Protein AF-A0A0K1QK82-F1 (afdb_monomer_lite)

Foldseek 3Di:
DDDDDDDDDDDDPVRLVVLCVCLVCQLVVLCVVCVPDVVSSVVSNVVSPVVVVVSVVVVVVVVVVVVVVVVVVVVVVVPD

Sequence (80 aa):
MTRRITLNLDLNENDLDALQVVLANPAAIARSVAPNDPREQIRIVDVLAEIAGGVTEALAHAMANSIDKQVSSSEEGRGR

Radius of gyration: 18.59 Å; chains: 1; bounding box: 41×17×56 Å

Structure (mmCIF, N/CA/C/O backbone):
data_AF-A0A0K1QK82-F1
#
_entry.id   AF-A0A0K1QK82-F1
#
loop_
_atom_site.group_PDB
_atom_site.id
_atom_site.type_symbol
_atom_site.label_atom_id
_atom_site.label_alt_id
_atom_site.label_comp_id
_atom_site.label_asym_id
_atom_site.label_entity_id
_atom_site.label_seq_id
_atom_site.pdbx_PDB_ins_code
_atom_site.Cartn_x
_atom_site.Cartn_y
_atom_site.Cartn_z
_atom_site.occupancy
_atom_site.B_iso_or_equiv
_atom_site.auth_seq_id
_atom_site.auth_comp_id
_atom_site.auth_asym_id
_atom_site.auth_atom_id
_atom_site.pdbx_PDB_model_num
ATOM 1 N N . MET A 1 1 ? 12.112 0.801 19.105 1.00 69.81 1 MET A N 1
ATOM 2 C CA . MET A 1 1 ? 13.247 0.259 18.326 1.00 69.81 1 MET A CA 1
ATOM 3 C C . MET A 1 1 ? 12.785 0.113 16.889 1.00 69.81 1 MET A C 1
ATOM 5 O O . MET A 1 1 ? 11.698 -0.415 16.701 1.00 69.81 1 MET A O 1
ATOM 9 N N . THR A 1 2 ? 13.577 0.557 15.915 1.00 84.75 2 THR A N 1
ATOM 10 C CA . THR A 1 2 ? 13.244 0.465 14.483 1.00 84.75 2 THR A CA 1
ATOM 11 C C . THR A 1 2 ? 14.211 -0.502 13.814 1.00 84.75 2 THR A C 1
ATOM 13 O O . THR A 1 2 ? 15.400 -0.497 14.132 1.00 84.75 2 THR A O 1
ATOM 16 N N . ARG A 1 3 ? 13.708 -1.35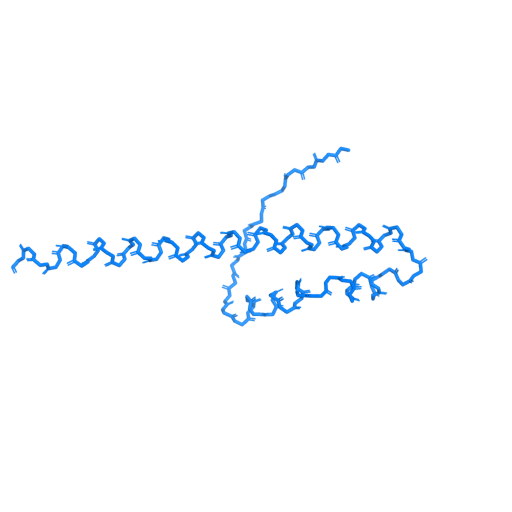5 12.920 1.00 90.81 3 ARG A N 1
ATOM 17 C CA . ARG A 1 3 ? 14.521 -2.282 12.126 1.00 90.81 3 ARG A CA 1
ATOM 18 C C . ARG A 1 3 ? 14.300 -1.974 10.655 1.00 90.81 3 ARG A C 1
ATOM 20 O O . ARG A 1 3 ? 13.156 -1.907 10.223 1.00 90.81 3 ARG A O 1
ATOM 27 N N . ARG A 1 4 ? 15.388 -1.812 9.906 1.00 89.62 4 ARG A N 1
ATOM 28 C CA . ARG A 1 4 ? 15.332 -1.725 8.447 1.00 89.62 4 ARG A CA 1
ATOM 29 C C . ARG A 1 4 ? 15.384 -3.136 7.876 1.00 89.62 4 ARG A C 1
ATOM 31 O O . ARG A 1 4 ? 16.281 -3.898 8.232 1.00 89.62 4 ARG A O 1
ATOM 38 N N . ILE A 1 5 ? 14.425 -3.462 7.019 1.00 89.12 5 ILE A N 1
ATOM 39 C CA . ILE A 1 5 ? 14.373 -4.720 6.274 1.00 89.12 5 ILE A CA 1
ATOM 40 C C . ILE A 1 5 ? 14.530 -4.429 4.784 1.00 89.12 5 ILE A C 1
ATOM 42 O O . ILE A 1 5 ? 14.206 -3.335 4.329 1.00 89.12 5 ILE A O 1
ATOM 46 N N . THR A 1 6 ? 15.038 -5.402 4.038 1.00 89.12 6 THR A N 1
ATOM 47 C CA . THR A 1 6 ? 15.145 -5.332 2.578 1.00 89.12 6 THR A CA 1
ATOM 48 C C . THR A 1 6 ? 14.268 -6.426 1.995 1.00 89.12 6 THR A C 1
ATOM 50 O O . THR A 1 6 ? 14.357 -7.576 2.424 1.00 89.12 6 THR A O 1
ATOM 53 N N . LEU A 1 7 ? 13.403 -6.054 1.054 1.00 85.69 7 LEU A N 1
ATOM 54 C CA . LEU A 1 7 ? 12.493 -6.961 0.366 1.00 85.69 7 LEU A CA 1
ATOM 55 C C . LEU A 1 7 ? 12.938 -7.080 -1.088 1.00 85.69 7 LEU A C 1
ATOM 57 O O . LEU A 1 7 ? 13.078 -6.072 -1.772 1.00 85.69 7 LEU A O 1
ATOM 61 N N . ASN A 1 8 ? 13.139 -8.314 -1.539 1.00 89.94 8 ASN A N 1
ATOM 62 C CA . ASN A 1 8 ? 13.338 -8.634 -2.946 1.00 89.94 8 ASN A CA 1
ATOM 63 C C . ASN A 1 8 ? 12.056 -9.313 -3.423 1.00 89.94 8 ASN A C 1
ATOM 65 O O . ASN A 1 8 ? 11.720 -10.392 -2.931 1.00 89.94 8 ASN A O 1
ATOM 69 N N . LEU A 1 9 ? 11.319 -8.644 -4.306 1.00 89.75 9 LEU A N 1
ATOM 70 C CA . LEU A 1 9 ? 10.058 -9.128 -4.855 1.00 89.75 9 LEU A CA 1
ATOM 71 C C . LEU A 1 9 ? 10.211 -9.277 -6.366 1.00 89.75 9 LEU A C 1
ATOM 73 O O . LEU A 1 9 ? 10.426 -8.287 -7.061 1.00 89.75 9 LEU A O 1
ATOM 77 N N . ASP A 1 10 ? 10.064 -10.502 -6.858 1.00 91.69 10 ASP A N 1
ATOM 78 C CA . ASP A 1 10 ? 9.964 -10.778 -8.287 1.00 91.69 10 ASP A CA 1
ATOM 79 C C . ASP A 1 10 ? 8.482 -10.756 -8.670 1.00 91.69 10 ASP A C 1
ATOM 81 O O . ASP A 1 10 ? 7.754 -11.719 -8.432 1.00 91.69 10 ASP A O 1
ATOM 85 N N . LEU A 1 11 ? 8.021 -9.625 -9.206 1.00 92.38 11 LEU A N 1
ATOM 86 C CA . LEU A 1 11 ? 6.624 -9.413 -9.586 1.00 92.38 11 LEU A CA 1
ATOM 87 C C . LEU A 1 11 ? 6.507 -9.344 -11.106 1.00 92.38 11 LEU A C 1
ATOM 89 O O . LEU A 1 11 ? 7.286 -8.654 -11.764 1.00 92.38 11 LEU A O 1
ATOM 93 N N . ASN A 1 12 ? 5.509 -10.027 -11.666 1.00 94.12 12 ASN A N 1
ATOM 94 C CA . ASN A 1 12 ? 5.055 -9.710 -13.020 1.00 94.12 12 ASN A CA 1
ATOM 95 C C . ASN A 1 12 ? 4.133 -8.473 -12.994 1.00 94.12 12 ASN A C 1
ATOM 97 O O . ASN A 1 12 ? 3.796 -7.961 -11.927 1.00 94.12 12 ASN A O 1
ATOM 101 N N . GLU A 1 13 ? 3.714 -7.997 -14.169 1.00 92.62 13 GLU A N 1
ATOM 102 C CA . GLU A 1 13 ? 2.858 -6.806 -14.297 1.00 92.62 13 GLU A CA 1
ATOM 103 C C . GLU A 1 13 ? 1.538 -6.939 -13.520 1.00 92.62 13 GLU A C 1
ATOM 105 O O . GLU A 1 13 ? 1.168 -6.027 -12.786 1.00 92.62 13 GLU A O 1
ATOM 110 N N . ASN A 1 14 ? 0.876 -8.100 -13.583 1.00 96.50 14 ASN A N 1
ATOM 111 C CA . ASN A 1 14 ? -0.390 -8.321 -12.877 1.00 96.50 14 ASN A CA 1
ATOM 112 C C . ASN A 1 14 ? -0.208 -8.310 -11.352 1.00 96.50 14 ASN A C 1
ATOM 114 O O . ASN A 1 14 ? -1.045 -7.772 -10.628 1.00 96.50 14 ASN A O 1
ATOM 118 N N . ASP A 1 15 ? 0.879 -8.904 -10.859 1.00 95.81 15 ASP A N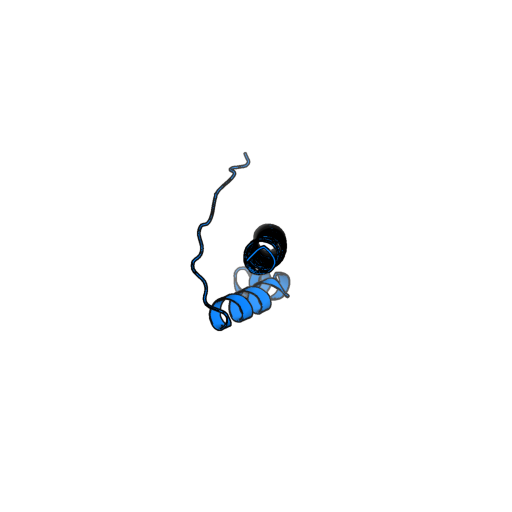 1
ATOM 119 C CA . ASP A 1 15 ? 1.183 -8.939 -9.427 1.00 95.81 15 ASP A CA 1
ATOM 120 C C . ASP A 1 15 ? 1.574 -7.549 -8.912 1.00 95.81 15 ASP A C 1
ATOM 122 O O . ASP A 1 15 ? 1.215 -7.168 -7.795 1.00 95.81 15 ASP A O 1
ATOM 126 N N . LEU A 1 16 ? 2.272 -6.765 -9.738 1.00 94.50 16 LEU A N 1
ATOM 127 C CA . LEU A 1 16 ? 2.599 -5.378 -9.442 1.00 94.50 16 LEU A CA 1
ATOM 128 C C . LEU A 1 16 ? 1.340 -4.501 -9.390 1.00 94.50 16 LEU A C 1
ATOM 130 O O . LEU A 1 16 ? 1.201 -3.686 -8.476 1.00 94.50 16 LEU A O 1
ATOM 134 N N . ASP A 1 17 ? 0.409 -4.676 -10.325 1.00 94.69 17 ASP A N 1
ATOM 135 C CA . ASP A 1 17 ? -0.876 -3.972 -10.321 1.00 94.69 17 ASP A CA 1
ATOM 136 C C . ASP A 1 17 ? -1.711 -4.352 -9.096 1.00 94.69 17 ASP A C 1
ATOM 138 O O . ASP A 1 17 ? -2.251 -3.483 -8.405 1.00 94.69 17 ASP A O 1
ATOM 142 N N . ALA A 1 18 ? -1.762 -5.643 -8.761 1.00 95.94 18 ALA A N 1
ATOM 143 C CA . ALA A 1 18 ? -2.431 -6.117 -7.556 1.00 95.94 18 ALA A CA 1
ATOM 144 C C . ALA A 1 18 ? -1.820 -5.495 -6.290 1.00 95.94 18 ALA A C 1
ATOM 146 O O . ALA A 1 18 ? -2.554 -5.034 -5.411 1.00 95.94 18 ALA A O 1
ATOM 147 N N . LEU A 1 19 ? -0.488 -5.419 -6.209 1.00 95.19 19 LEU A N 1
ATOM 148 C CA . LEU A 1 19 ? 0.208 -4.775 -5.098 1.00 95.19 19 LEU A CA 1
ATOM 149 C C . LEU A 1 19 ? -0.134 -3.281 -5.003 1.00 95.19 19 LEU A C 1
ATOM 151 O O . LEU A 1 19 ? -0.429 -2.794 -3.912 1.00 95.19 19 LEU A O 1
ATOM 155 N N . GLN A 1 20 ? -0.160 -2.558 -6.123 1.00 93.94 20 GLN A N 1
ATOM 156 C CA . GLN A 1 20 ? -0.559 -1.147 -6.144 1.00 93.94 20 GLN A CA 1
ATOM 157 C C . GLN A 1 20 ? -1.995 -0.951 -5.639 1.00 93.94 20 GLN A C 1
ATOM 159 O O . GLN A 1 20 ? -2.245 -0.047 -4.843 1.00 93.94 20 GLN A O 1
ATOM 164 N N . VAL A 1 21 ? -2.932 -1.820 -6.032 1.00 95.44 21 VAL A N 1
ATOM 165 C CA . VAL A 1 21 ? -4.327 -1.770 -5.559 1.00 95.44 21 VAL A CA 1
ATOM 166 C C . VAL A 1 21 ? -4.417 -1.984 -4.048 1.00 95.44 21 VAL A C 1
ATOM 168 O O . VAL A 1 21 ? -5.133 -1.251 -3.364 1.00 95.44 21 VAL A O 1
ATOM 171 N N . VAL A 1 22 ? -3.675 -2.957 -3.511 1.00 94.56 22 VAL A N 1
ATOM 172 C CA . VAL A 1 22 ? -3.595 -3.207 -2.063 1.00 94.56 22 VAL A CA 1
ATOM 173 C C . VAL A 1 22 ? -3.083 -1.961 -1.335 1.00 94.56 22 VAL A C 1
ATOM 175 O O . VAL A 1 22 ? -3.671 -1.519 -0.348 1.00 94.56 22 VAL A O 1
ATOM 178 N N . LEU A 1 23 ? -2.016 -1.349 -1.845 1.00 96.00 23 LEU A N 1
ATOM 179 C CA . LEU A 1 23 ? -1.366 -0.203 -1.210 1.00 96.00 23 LEU A CA 1
ATOM 180 C C . LEU A 1 23 ? -2.122 1.123 -1.401 1.00 96.00 23 LEU A C 1
ATOM 182 O O . LEU A 1 23 ? -1.872 2.070 -0.658 1.00 96.00 23 LEU A O 1
ATOM 186 N N . ALA A 1 24 ? -3.084 1.197 -2.326 1.00 95.69 24 ALA A N 1
ATOM 187 C CA . ALA A 1 24 ? -3.865 2.406 -2.590 1.00 95.69 24 ALA A CA 1
ATOM 188 C C . ALA A 1 24 ? -4.827 2.790 -1.449 1.00 95.69 24 ALA A C 1
ATOM 190 O O . ALA A 1 24 ? -5.193 3.959 -1.316 1.00 95.69 24 ALA A O 1
ATOM 191 N N . ASN A 1 25 ? -5.264 1.830 -0.621 1.00 95.81 25 ASN A N 1
ATOM 192 C CA . ASN A 1 25 ? -6.164 2.104 0.505 1.00 95.81 25 ASN A CA 1
ATOM 193 C C . ASN A 1 25 ? -5.784 1.318 1.773 1.00 95.81 25 ASN A C 1
ATOM 195 O O . ASN A 1 25 ? -6.505 0.404 2.196 1.00 95.81 25 ASN A O 1
ATOM 199 N N . PRO A 1 26 ? -4.688 1.706 2.443 1.00 96.56 26 PRO A N 1
ATOM 200 C CA . PRO A 1 26 ? -4.195 1.001 3.622 1.00 96.56 26 PRO A CA 1
ATOM 201 C C . PRO A 1 26 ? -5.179 1.060 4.798 1.00 96.56 26 PRO A C 1
ATOM 203 O O . PRO A 1 26 ? -5.265 0.125 5.592 1.00 96.56 26 PRO A O 1
ATOM 206 N N . ALA A 1 27 ? -5.993 2.117 4.885 1.00 96.69 27 ALA A N 1
ATOM 207 C CA . ALA A 1 27 ? -6.999 2.262 5.933 1.00 96.69 27 ALA A CA 1
ATOM 208 C C . ALA A 1 27 ? -8.122 1.216 5.824 1.00 96.69 27 ALA A C 1
ATOM 210 O O . ALA A 1 27 ? -8.643 0.763 6.845 1.00 96.69 27 ALA A O 1
ATOM 211 N N . ALA A 1 28 ? -8.511 0.821 4.607 1.00 96.88 28 ALA A N 1
ATOM 212 C CA . ALA A 1 28 ? -9.488 -0.249 4.414 1.00 96.88 28 ALA A CA 1
ATOM 213 C C . ALA A 1 28 ? -8.942 -1.602 4.892 1.00 96.88 28 ALA A C 1
ATOM 215 O O . ALA A 1 28 ? -9.647 -2.328 5.593 1.00 96.88 28 ALA A O 1
ATOM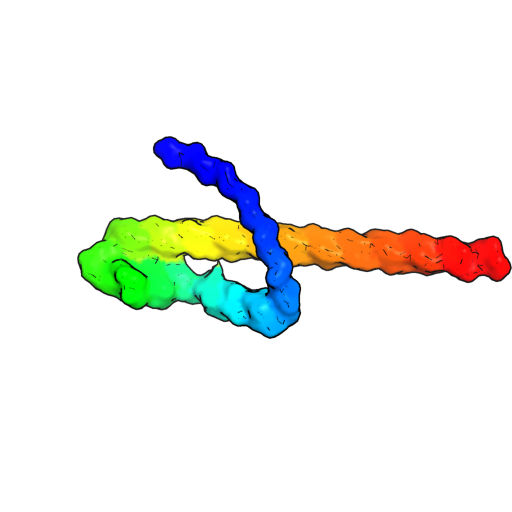 216 N N . ILE A 1 29 ? -7.675 -1.894 4.589 1.00 97.19 29 ILE A N 1
ATOM 217 C CA . ILE A 1 29 ? -6.998 -3.118 5.036 1.00 97.19 29 ILE A CA 1
ATOM 218 C C . ILE A 1 29 ? -6.873 -3.129 6.559 1.00 97.19 29 ILE A C 1
ATOM 220 O O . ILE A 1 29 ? -7.269 -4.098 7.200 1.00 97.19 29 ILE A O 1
ATOM 224 N N . ALA A 1 30 ? -6.410 -2.030 7.154 1.00 98.00 30 ALA A N 1
ATOM 225 C CA . ALA A 1 30 ? -6.277 -1.899 8.600 1.00 98.00 30 ALA A CA 1
ATOM 226 C C . ALA A 1 30 ? -7.603 -2.160 9.334 1.00 98.00 30 ALA A C 1
ATOM 228 O O . ALA A 1 30 ? -7.640 -2.954 10.275 1.00 98.00 30 ALA A O 1
ATOM 229 N N . ARG A 1 31 ? -8.711 -1.563 8.868 1.00 97.81 31 ARG A N 1
ATOM 230 C CA . ARG A 1 31 ? -10.052 -1.809 9.431 1.00 97.81 31 ARG A CA 1
ATOM 231 C C . ARG A 1 31 ? -10.501 -3.262 9.286 1.00 97.81 31 ARG A C 1
ATOM 233 O O . ARG A 1 31 ? -11.199 -3.758 10.162 1.00 97.81 31 ARG A O 1
ATOM 240 N N . SER A 1 32 ? -10.117 -3.932 8.201 1.00 97.56 32 SER A N 1
ATOM 241 C CA . SER A 1 32 ? -10.433 -5.347 7.993 1.00 97.56 32 SER A CA 1
ATOM 242 C C . SER A 1 32 ? -9.628 -6.268 8.912 1.00 97.56 32 SER A C 1
ATOM 244 O O . SER A 1 32 ? -10.158 -7.272 9.377 1.00 97.56 32 SER A O 1
ATOM 246 N N . VAL A 1 33 ? -8.352 -5.958 9.149 1.00 97.19 33 VAL A N 1
ATOM 247 C CA . VAL A 1 33 ? -7.433 -6.809 9.922 1.00 97.19 33 VAL A CA 1
ATOM 248 C C . VAL A 1 33 ? -7.622 -6.622 11.428 1.00 97.19 33 VAL A C 1
ATOM 250 O O . VAL A 1 33 ? -7.604 -7.596 12.176 1.00 97.19 33 VAL A O 1
ATOM 253 N N . ALA A 1 34 ? -7.834 -5.385 11.880 1.00 97.50 34 ALA A N 1
ATOM 254 C CA . ALA A 1 34 ? -7.911 -5.039 13.296 1.00 97.50 34 ALA A CA 1
ATOM 255 C C . ALA A 1 34 ? -9.166 -4.205 13.620 1.00 97.50 34 ALA A C 1
ATOM 257 O O . ALA A 1 34 ? -9.048 -3.090 14.128 1.00 97.50 34 ALA A O 1
ATOM 258 N N . PRO A 1 35 ? -10.391 -4.703 13.361 1.00 97.00 3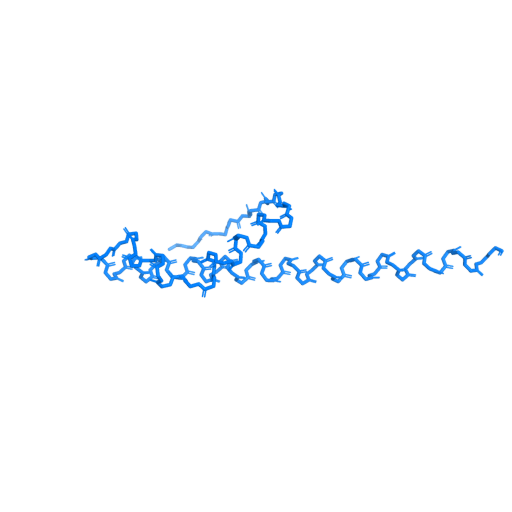5 PRO A N 1
ATOM 259 C CA . PRO A 1 35 ? -11.616 -3.891 13.386 1.00 97.00 35 PRO A CA 1
ATOM 260 C C . PRO A 1 35 ? -11.889 -3.193 14.725 1.00 97.00 35 PRO A C 1
ATOM 262 O O . PRO A 1 35 ? -12.440 -2.095 14.742 1.00 97.00 35 PRO A O 1
ATOM 265 N N . ASN A 1 36 ? -11.458 -3.797 15.835 1.00 98.06 36 ASN A N 1
ATOM 266 C CA . ASN A 1 36 ? -11.705 -3.302 17.191 1.00 98.06 36 ASN A CA 1
ATOM 267 C C . ASN A 1 36 ? -10.446 -2.759 17.889 1.00 98.06 36 ASN A C 1
ATOM 269 O O . ASN A 1 36 ? -10.507 -2.446 19.076 1.00 98.06 36 ASN A O 1
ATOM 273 N N . ASP A 1 37 ? -9.314 -2.652 17.186 1.00 98.12 37 ASP A N 1
ATOM 274 C CA . ASP A 1 37 ? -8.066 -2.134 17.752 1.00 98.12 37 ASP A CA 1
ATOM 275 C C . ASP A 1 37 ? -7.554 -0.936 16.937 1.00 98.12 37 ASP A C 1
ATOM 277 O O . ASP A 1 37 ? -6.779 -1.100 15.992 1.00 98.12 37 ASP A O 1
ATOM 281 N N . PRO A 1 38 ? -7.954 0.297 17.304 1.00 97.56 38 PRO A N 1
ATOM 282 C CA . PRO A 1 38 ? -7.505 1.506 16.620 1.00 97.56 38 PRO A CA 1
ATOM 283 C C . PRO A 1 38 ? -5.986 1.699 16.651 1.00 97.56 38 PRO A C 1
ATOM 285 O O . PRO A 1 38 ? -5.428 2.312 15.744 1.00 97.56 38 PRO A O 1
ATOM 288 N N . ARG A 1 39 ? -5.295 1.194 17.684 1.00 97.94 39 ARG A N 1
ATOM 289 C CA . ARG A 1 39 ? -3.835 1.323 17.773 1.00 97.94 39 ARG A CA 1
ATOM 290 C C . ARG A 1 39 ? -3.163 0.405 16.769 1.00 97.94 39 ARG A C 1
ATOM 292 O O . ARG A 1 39 ? -2.212 0.823 16.117 1.00 97.94 39 ARG A O 1
ATOM 299 N N . GLU A 1 40 ? -3.662 -0.816 16.635 1.00 98.12 40 GLU A N 1
ATOM 300 C CA . GLU A 1 40 ? -3.166 -1.749 15.629 1.00 98.12 40 GLU A CA 1
ATOM 301 C C . GLU A 1 40 ? -3.516 -1.289 14.210 1.00 98.12 40 GLU A C 1
ATOM 303 O O . GLU A 1 40 ? -2.670 -1.362 13.324 1.00 98.12 40 GLU A O 1
ATOM 308 N N . GLN A 1 41 ? -4.699 -0.700 14.001 1.00 98.44 41 GLN A N 1
ATOM 309 C CA . GLN A 1 41 ? -5.051 -0.088 12.716 1.00 98.44 41 GLN A CA 1
ATOM 310 C C . GLN A 1 41 ? -4.039 0.979 12.289 1.00 98.44 41 GLN A C 1
ATOM 312 O O . GLN A 1 41 ? -3.583 0.953 11.149 1.00 98.44 41 GLN A O 1
ATOM 317 N N . ILE A 1 42 ? -3.663 1.890 13.196 1.00 98.25 42 ILE A N 1
ATOM 318 C CA . ILE A 1 42 ? -2.655 2.928 12.921 1.00 98.25 42 ILE A CA 1
ATOM 319 C C . ILE A 1 42 ? -1.327 2.283 12.511 1.00 98.25 42 ILE A C 1
ATOM 321 O O . ILE A 1 42 ? -0.778 2.636 11.473 1.00 98.25 42 ILE A O 1
ATOM 325 N N . ARG A 1 43 ? -0.855 1.275 13.258 1.00 97.75 43 ARG A N 1
ATOM 326 C CA . ARG A 1 43 ? 0.395 0.571 12.923 1.00 97.75 43 ARG A CA 1
ATOM 327 C C . ARG A 1 43 ? 0.348 -0.081 11.544 1.00 97.75 43 ARG A C 1
ATOM 329 O O . ARG A 1 43 ? 1.329 -0.013 10.812 1.00 97.75 43 ARG A O 1
ATOM 336 N N . ILE A 1 44 ? -0.770 -0.713 11.187 1.00 98.19 44 ILE A N 1
ATOM 337 C CA . ILE A 1 44 ? -0.942 -1.340 9.871 1.00 98.19 44 ILE A CA 1
ATOM 338 C C . ILE A 1 44 ? -0.916 -0.280 8.769 1.00 98.19 44 ILE A C 1
ATOM 340 O O . ILE A 1 44 ? -0.253 -0.481 7.754 1.00 98.19 44 ILE A O 1
ATOM 344 N N . VAL A 1 45 ? -1.603 0.851 8.966 1.00 98.19 45 VAL A N 1
ATOM 345 C CA . VAL A 1 45 ? -1.577 1.962 8.005 1.00 98.19 45 VAL A CA 1
ATOM 346 C C . VAL A 1 45 ? -0.154 2.468 7.803 1.00 98.19 45 VAL A C 1
ATOM 348 O O . VAL A 1 45 ? 0.268 2.593 6.656 1.00 98.19 45 VAL A O 1
ATOM 351 N N . ASP A 1 46 ? 0.591 2.690 8.885 1.00 97.06 46 ASP A N 1
ATOM 352 C CA . ASP A 1 46 ? 1.969 3.182 8.821 1.00 97.06 46 ASP A CA 1
ATOM 353 C C . ASP A 1 46 ? 2.881 2.209 8.056 1.00 97.06 46 ASP A C 1
ATOM 355 O O . ASP A 1 46 ? 3.646 2.622 7.188 1.00 97.06 46 ASP A O 1
ATOM 359 N N . VAL A 1 47 ? 2.762 0.901 8.318 1.00 95.94 47 VAL A N 1
ATOM 360 C CA . VAL A 1 47 ? 3.543 -0.129 7.611 1.00 95.94 47 VAL A CA 1
ATOM 361 C C . VAL A 1 47 ? 3.209 -0.162 6.120 1.00 95.94 47 VAL A C 1
ATOM 363 O O . VAL A 1 47 ? 4.112 -0.223 5.289 1.00 95.94 47 VAL A O 1
ATOM 366 N N . LEU A 1 48 ? 1.926 -0.125 5.759 1.00 97.31 48 LEU A N 1
ATOM 367 C CA . LEU A 1 48 ? 1.517 -0.156 4.355 1.00 97.31 48 LEU A CA 1
ATOM 368 C C . LEU A 1 48 ? 1.909 1.132 3.618 1.00 97.31 48 LEU A C 1
ATOM 370 O O . LEU A 1 48 ? 2.281 1.065 2.449 1.00 97.31 48 LEU A O 1
ATOM 374 N N . ALA A 1 49 ? 1.878 2.284 4.292 1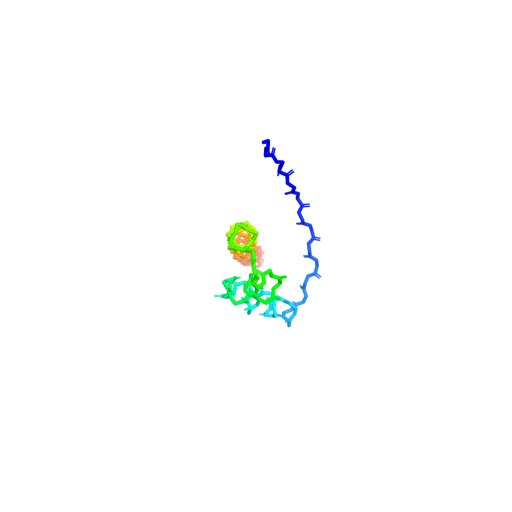.00 96.38 49 ALA A N 1
ATOM 375 C CA . ALA A 1 49 ? 2.361 3.545 3.738 1.00 96.38 49 ALA A CA 1
ATOM 376 C C . ALA A 1 49 ? 3.877 3.509 3.472 1.00 96.38 49 ALA A C 1
ATOM 378 O O . ALA A 1 49 ? 4.314 3.929 2.402 1.00 96.38 49 ALA A O 1
ATOM 379 N N . GLU A 1 50 ? 4.666 2.944 4.392 1.00 95.38 50 GLU A N 1
ATOM 380 C CA . GLU A 1 50 ? 6.111 2.748 4.202 1.00 95.38 50 GLU A CA 1
ATOM 381 C C . GLU A 1 50 ? 6.400 1.829 3.002 1.00 95.38 50 GLU A C 1
ATOM 383 O O . GLU A 1 50 ? 7.241 2.140 2.158 1.00 95.38 50 GLU A O 1
ATOM 388 N N . ILE A 1 51 ? 5.659 0.720 2.872 1.00 95.38 51 ILE A N 1
ATOM 389 C CA . ILE A 1 51 ? 5.779 -0.188 1.720 1.00 95.38 51 ILE A CA 1
ATOM 390 C C . ILE A 1 51 ? 5.410 0.540 0.420 1.00 95.38 51 ILE A C 1
ATOM 392 O O . ILE A 1 51 ? 6.126 0.404 -0.569 1.00 95.38 51 ILE A O 1
ATOM 396 N N . ALA A 1 52 ? 4.337 1.335 0.410 1.00 95.00 52 ALA A N 1
ATOM 397 C CA . ALA A 1 52 ? 3.931 2.116 -0.760 1.00 95.00 52 ALA A CA 1
ATOM 398 C C . ALA A 1 52 ? 5.013 3.112 -1.201 1.00 95.00 52 ALA A C 1
ATOM 400 O O . ALA A 1 52 ? 5.289 3.226 -2.399 1.00 95.00 52 ALA A O 1
ATOM 401 N N . GLY A 1 53 ? 5.662 3.780 -0.243 1.00 94.06 53 GLY A N 1
ATOM 402 C CA . GLY A 1 53 ? 6.817 4.637 -0.501 1.00 94.06 53 GLY A CA 1
ATOM 403 C C . GLY A 1 53 ? 7.960 3.862 -1.156 1.00 94.06 53 GLY A C 1
ATOM 404 O O . GLY A 1 53 ? 8.384 4.208 -2.258 1.00 94.06 53 GLY A O 1
ATOM 405 N N . GLY A 1 54 ? 8.384 2.753 -0.542 1.00 93.25 54 GLY A N 1
ATOM 406 C CA . GLY A 1 54 ? 9.473 1.924 -1.067 1.00 93.25 54 GLY A CA 1
ATOM 407 C C . GLY A 1 54 ? 9.190 1.326 -2.452 1.00 93.25 54 GLY A C 1
ATOM 408 O O . GLY A 1 54 ? 10.079 1.289 -3.301 1.00 93.25 54 GLY A O 1
ATOM 409 N N . VAL A 1 55 ? 7.949 0.906 -2.722 1.00 92.75 55 VAL A N 1
ATOM 410 C CA . VAL A 1 55 ? 7.534 0.416 -4.050 1.00 92.75 55 VAL A CA 1
ATOM 411 C C . VAL A 1 55 ? 7.585 1.539 -5.085 1.00 92.75 55 VAL A C 1
ATOM 413 O O . VAL A 1 55 ? 8.106 1.336 -6.180 1.00 92.75 55 VAL A O 1
ATOM 416 N N . THR A 1 56 ? 7.100 2.734 -4.742 1.00 92.81 56 THR A N 1
ATOM 417 C CA . THR A 1 56 ? 7.141 3.900 -5.640 1.00 92.81 56 THR A CA 1
ATOM 418 C C . THR A 1 56 ? 8.581 4.269 -6.000 1.00 92.81 56 THR A C 1
ATOM 420 O O . THR A 1 56 ? 8.893 4.489 -7.171 1.00 92.81 56 THR A O 1
ATOM 423 N N . GLU A 1 57 ? 9.478 4.283 -5.013 1.00 92.44 57 GLU A N 1
ATOM 424 C CA . GLU A 1 57 ? 10.904 4.542 -5.227 1.00 92.44 57 GLU A CA 1
ATOM 425 C C . GLU A 1 57 ? 11.554 3.477 -6.117 1.00 92.44 57 GLU A C 1
ATOM 427 O O . GLU A 1 57 ? 12.272 3.821 -7.061 1.00 92.44 57 GLU A O 1
ATOM 432 N N . ALA A 1 58 ? 11.271 2.195 -5.864 1.00 89.69 58 ALA A N 1
ATOM 433 C CA . ALA A 1 58 ? 11.799 1.086 -6.654 1.00 89.69 58 ALA A CA 1
ATOM 434 C C . ALA A 1 58 ? 11.344 1.152 -8.121 1.00 89.69 58 ALA A C 1
ATOM 436 O O . ALA A 1 58 ? 12.157 0.957 -9.027 1.00 89.69 58 ALA A O 1
ATOM 437 N N . LEU A 1 59 ? 10.074 1.490 -8.372 1.00 88.12 59 LEU A N 1
ATOM 438 C CA . LEU A 1 59 ? 9.543 1.664 -9.726 1.00 88.12 59 LEU A CA 1
ATOM 439 C C . LEU A 1 59 ? 10.186 2.848 -10.447 1.00 88.12 59 LEU A C 1
ATOM 441 O O . LEU A 1 59 ? 10.590 2.713 -11.602 1.00 88.12 59 LEU A O 1
ATOM 445 N N . ALA A 1 60 ? 10.347 3.985 -9.765 1.00 88.94 60 ALA A N 1
ATOM 446 C CA . ALA A 1 60 ? 11.029 5.144 -10.331 1.00 88.94 60 ALA A CA 1
ATOM 447 C C . ALA A 1 60 ? 12.481 4.812 -10.725 1.00 88.94 60 ALA A C 1
ATOM 449 O O . ALA A 1 60 ? 12.931 5.192 -11.807 1.00 88.94 60 ALA A O 1
ATOM 450 N N . HIS A 1 61 ? 13.194 4.040 -9.897 1.00 87.19 61 HIS A N 1
ATOM 451 C CA . HIS A 1 61 ? 14.554 3.584 -10.202 1.00 87.19 61 HIS A CA 1
ATOM 452 C C . HIS A 1 61 ? 14.586 2.608 -11.385 1.00 87.19 61 HIS A C 1
ATOM 454 O O . HIS A 1 61 ? 15.457 2.714 -12.250 1.00 87.19 61 HIS A O 1
ATOM 460 N N . ALA A 1 62 ? 13.632 1.677 -11.463 1.00 85.25 62 ALA A N 1
ATOM 461 C CA . ALA A 1 62 ? 13.525 0.753 -12.589 1.00 85.25 62 ALA A CA 1
ATOM 462 C C . ALA A 1 62 ? 13.271 1.489 -13.919 1.00 85.25 62 ALA A C 1
ATOM 464 O O . ALA A 1 62 ? 13.869 1.140 -14.939 1.00 85.25 62 ALA A O 1
ATOM 465 N N . MET A 1 63 ? 12.435 2.534 -13.904 1.00 81.94 63 MET A N 1
ATOM 466 C CA . MET A 1 63 ? 12.180 3.390 -15.069 1.00 81.94 63 MET A CA 1
ATOM 467 C C . MET A 1 63 ? 13.400 4.233 -15.462 1.00 81.94 63 MET A C 1
ATOM 469 O O . MET A 1 63 ? 13.711 4.339 -16.644 1.00 81.94 63 MET A O 1
ATOM 473 N N . ALA A 1 64 ? 14.129 4.804 -14.500 1.00 82.12 64 ALA A N 1
ATOM 474 C CA . ALA A 1 64 ? 15.354 5.550 -14.795 1.00 82.12 64 ALA A CA 1
ATOM 475 C C . ALA A 1 64 ? 1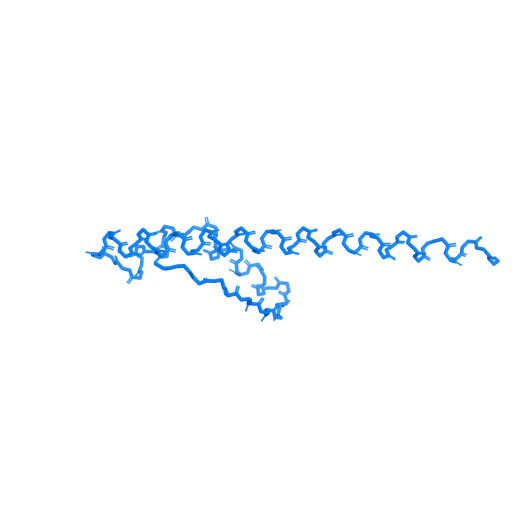6.420 4.650 -15.451 1.00 82.12 64 ALA A C 1
ATOM 477 O O . ALA A 1 64 ? 16.982 4.993 -16.491 1.00 82.12 64 ALA A O 1
ATOM 478 N N . ASN A 1 65 ? 16.623 3.446 -14.909 1.00 77.06 65 ASN A N 1
ATOM 479 C CA . ASN A 1 65 ? 17.595 2.490 -15.442 1.00 77.06 65 ASN A CA 1
ATOM 480 C C . ASN A 1 65 ? 17.241 1.989 -16.853 1.00 77.06 65 ASN A C 1
ATOM 482 O O . ASN A 1 65 ? 18.137 1.677 -17.642 1.00 77.06 65 ASN A O 1
ATOM 486 N N . SER A 1 66 ? 15.952 1.870 -17.187 1.00 75.06 66 SER A N 1
ATOM 487 C CA . SER A 1 66 ? 15.533 1.441 -18.526 1.00 75.06 66 SER A CA 1
ATOM 488 C C . SER A 1 66 ? 15.761 2.529 -19.580 1.00 75.06 66 SER A C 1
ATOM 490 O O . SER A 1 66 ? 16.160 2.199 -20.699 1.00 75.06 66 SER A O 1
ATOM 492 N N . ILE A 1 67 ? 15.615 3.807 -19.212 1.00 69.00 67 ILE A N 1
ATOM 493 C CA . ILE A 1 67 ? 15.934 4.956 -20.072 1.00 69.00 67 ILE A CA 1
ATOM 494 C C . ILE A 1 67 ? 17.439 5.008 -20.374 1.00 69.00 67 ILE A C 1
ATOM 496 O O . ILE A 1 67 ? 17.823 5.033 -21.545 1.00 69.00 67 ILE A O 1
ATOM 500 N N . ASP A 1 68 ? 18.298 4.929 -19.355 1.00 67.50 68 ASP A N 1
ATOM 501 C CA . ASP A 1 68 ? 19.761 4.975 -19.536 1.00 67.50 68 ASP A CA 1
ATOM 502 C C . ASP A 1 68 ? 20.276 3.837 -20.440 1.00 67.50 68 ASP A C 1
ATOM 504 O O . ASP A 1 68 ? 21.178 4.012 -21.272 1.00 67.50 68 ASP A O 1
ATOM 508 N N . LYS A 1 69 ? 19.654 2.656 -20.349 1.00 65.19 69 LYS A N 1
ATOM 509 C CA . LYS A 1 69 ? 19.995 1.503 -21.193 1.00 65.19 69 LYS A CA 1
ATOM 510 C C . LYS A 1 69 ? 19.559 1.675 -22.658 1.00 65.19 69 LYS A C 1
ATOM 512 O O . LYS A 1 69 ? 20.211 1.150 -23.565 1.00 65.19 69 LYS A O 1
ATOM 517 N N . GLN A 1 70 ? 18.478 2.409 -22.923 1.00 62.84 70 GLN A N 1
ATOM 518 C CA . GLN A 1 70 ? 18.033 2.713 -24.291 1.00 62.84 70 GLN A CA 1
ATOM 519 C C . GLN A 1 70 ? 18.895 3.790 -24.965 1.00 62.84 70 GLN A C 1
ATOM 521 O O . GLN A 1 70 ? 19.146 3.713 -26.171 1.00 62.84 70 GLN A O 1
ATOM 526 N N . VAL A 1 71 ? 19.385 4.767 -24.197 1.00 62.94 71 VAL A N 1
ATOM 527 C CA . VAL A 1 71 ? 20.277 5.819 -24.708 1.00 62.94 71 VAL A CA 1
ATOM 528 C C . VAL A 1 71 ? 21.642 5.240 -25.097 1.00 62.94 71 VAL A C 1
ATOM 530 O O . VAL A 1 71 ? 22.081 5.433 -26.228 1.00 62.94 71 VAL A O 1
ATOM 533 N N . SER A 1 72 ? 22.260 4.436 -24.226 1.00 64.12 72 SER A N 1
ATOM 534 C CA . SER A 1 72 ? 23.572 3.808 -24.486 1.00 64.12 72 SER A CA 1
ATOM 535 C C . SER A 1 72 ? 23.573 2.848 -25.687 1.00 64.12 72 SER A C 1
ATOM 537 O O . SER A 1 72 ? 24.484 2.880 -26.512 1.00 64.12 72 SER A O 1
ATOM 539 N N . SER A 1 73 ? 22.519 2.044 -25.853 1.00 62.81 73 SER A N 1
ATOM 540 C CA . SER A 1 73 ? 22.389 1.132 -27.004 1.00 62.81 73 SER A CA 1
ATOM 541 C C . SER A 1 73 ? 22.149 1.849 -28.343 1.00 62.81 73 SER A C 1
ATOM 543 O O . SER A 1 73 ? 22.493 1.317 -29.400 1.00 62.81 73 SER A O 1
ATOM 545 N N . SER A 1 74 ? 21.607 3.071 -28.322 1.00 61.00 74 SER A N 1
ATOM 546 C CA . SER A 1 74 ? 21.387 3.878 -29.531 1.00 61.00 74 SER A CA 1
ATOM 547 C C . SER A 1 74 ? 22.660 4.573 -30.036 1.00 61.00 74 SER A C 1
ATOM 549 O O . SER A 1 74 ? 22.756 4.886 -31.226 1.00 61.00 74 SER A O 1
ATOM 551 N N . GLU A 1 75 ? 23.645 4.803 -29.163 1.00 58.41 75 GLU A N 1
ATOM 552 C CA . GLU A 1 75 ? 24.929 5.426 -29.514 1.00 58.41 75 GLU A CA 1
ATOM 553 C C . GLU A 1 75 ? 25.917 4.422 -30.133 1.00 58.41 75 GLU A C 1
ATOM 555 O O . GLU A 1 75 ? 26.620 4.764 -31.084 1.00 58.41 75 GLU A O 1
ATOM 560 N N . GLU A 1 76 ? 25.902 3.154 -29.707 1.00 57.88 76 GLU A N 1
ATOM 561 C CA . GLU A 1 76 ? 26.751 2.097 -30.289 1.00 57.88 76 GLU A CA 1
ATOM 562 C C . GLU A 1 76 ? 26.335 1.683 -31.716 1.00 57.88 76 GLU A C 1
ATOM 564 O O . GLU A 1 76 ? 27.168 1.228 -32.503 1.00 57.88 76 GLU A O 1
ATOM 569 N N . GLY A 1 77 ? 25.063 1.865 -32.088 1.00 55.69 77 GLY A N 1
ATOM 570 C CA . GLY A 1 77 ? 24.539 1.499 -33.411 1.00 55.69 77 GLY A CA 1
ATOM 571 C C . GLY A 1 77 ? 24.785 2.525 -34.525 1.00 55.69 77 GLY A C 1
ATOM 572 O O . GLY A 1 77 ? 24.638 2.190 -35.697 1.00 55.69 77 GLY A O 1
ATOM 573 N N . ARG A 1 78 ? 25.156 3.769 -34.190 1.00 57.12 78 ARG A N 1
ATOM 574 C CA . ARG A 1 78 ? 25.378 4.859 -35.167 1.00 57.12 78 ARG A CA 1
ATOM 575 C C . ARG A 1 78 ? 26.844 5.049 -35.572 1.00 57.12 78 ARG A C 1
ATOM 577 O O . ARG A 1 78 ? 27.135 5.920 -36.386 1.00 57.12 78 ARG A O 1
ATOM 584 N N . GLY A 1 79 ? 27.751 4.249 -35.012 1.00 58.56 79 GLY A N 1
ATOM 585 C CA . GLY A 1 79 ? 29.192 4.302 -35.273 1.00 58.56 79 GLY A CA 1
ATOM 586 C C . GLY A 1 79 ? 29.728 3.248 -36.251 1.00 58.56 79 GLY A C 1
ATOM 587 O O . GLY A 1 79 ? 30.934 3.005 -36.238 1.00 58.56 79 GLY A O 1
ATOM 588 N N . ARG A 1 80 ? 28.876 2.589 -37.049 1.00 46.34 80 ARG A N 1
ATOM 589 C CA . ARG A 1 80 ? 29.284 1.595 -38.058 1.00 46.34 80 ARG A CA 1
ATOM 590 C C . ARG A 1 80 ? 28.799 1.957 -39.451 1.00 46.34 80 ARG A C 1
ATOM 592 O O . ARG A 1 80 ? 27.626 2.372 -39.563 1.00 46.34 80 ARG A O 1
#

Organism: NCBI:txid1221522

pLDDT: mean 87.36, std 13.6, range [46.34, 98.44]

Secondary structure (DSSP, 8-state):
------------HHHHHHHHHHHH-HHHHHHHH-TT-HHHHHHHHHHHHHHHHHHHHHHHHHHHHHHHHHHHHHHHTT--